Protein AF-A0A967RES1-F1 (afdb_monomer)

Solvent-accessible surface area (backbone at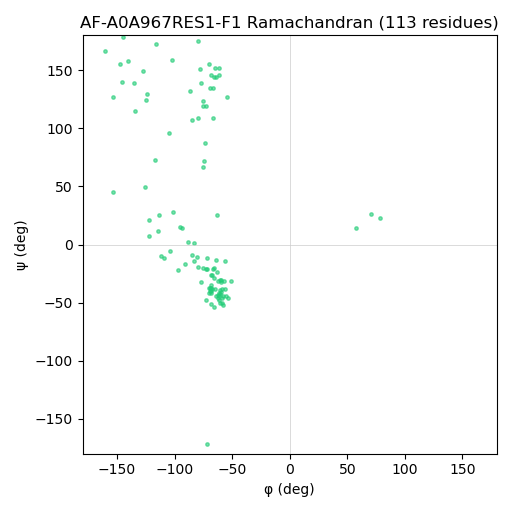oms only — not comparable to full-atom values): 7813 Å² total; per-residue (Å²): 135,87,80,80,83,78,48,75,67,55,54,54,61,62,55,66,78,74,52,84,85,80,69,87,85,74,76,56,89,84,67,71,75,63,87,77,70,84,40,55,45,93,77,75,26,73,59,94,69,78,92,58,82,79,80,74,78,84,81,82,54,70,68,58,52,50,5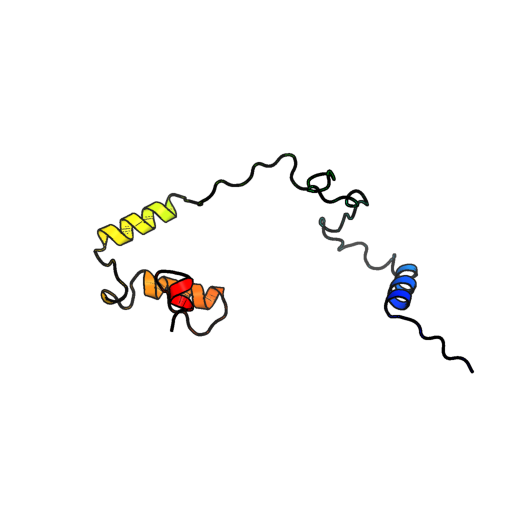3,51,52,51,39,61,75,66,73,55,86,51,63,89,74,32,92,78,34,71,56,52,50,46,24,57,53,50,12,59,75,72,73,43,96,67,54,83,86,64,96,41,73,65,59,67,70,52,129

Secondary structure (DSSP, 8-state):
-------HHHHHHHHTTT-TTT-SS---GGG---TT-SS-GGGT---S-SS-PPPPSS---HHHHHHHHHHHHHT--SGGG-TTSHHHHHHHHHHHHHT-S-----SSHHHHH--

pLDDT: mean 80.49, std 19.69, range [37.62, 98.38]

Structure (mmCIF, N/CA/C/O backbone):
data_AF-A0A967RES1-F1
#
_entry.id   AF-A0A967RES1-F1
#
loop_
_atom_site.group_PDB
_atom_site.id
_atom_site.type_symbol
_atom_site.label_atom_id
_atom_site.label_alt_id
_atom_site.label_comp_id
_atom_site.label_asym_id
_atom_site.label_entity_id
_atom_site.label_seq_id
_atom_site.pdbx_PDB_ins_code
_atom_site.Cartn_x
_atom_site.Cartn_y
_atom_site.Cartn_z
_atom_site.occupancy
_atom_site.B_iso_or_equiv
_atom_site.auth_seq_id
_atom_site.auth_comp_id
_atom_site.auth_asym_id
_atom_site.auth_atom_id
_atom_site.pdbx_PDB_model_num
ATOM 1 N N . MET A 1 1 ? -60.977 -26.351 9.903 1.00 37.62 1 MET A N 1
AT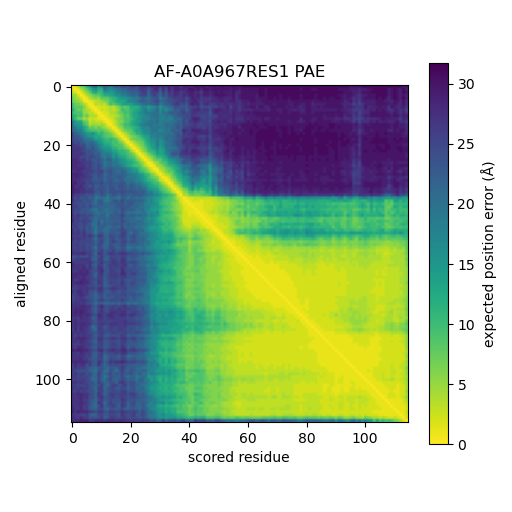OM 2 C CA . MET A 1 1 ? -59.645 -26.838 10.331 1.00 37.62 1 MET A CA 1
ATOM 3 C C . MET A 1 1 ? -58.665 -25.685 10.202 1.00 37.62 1 MET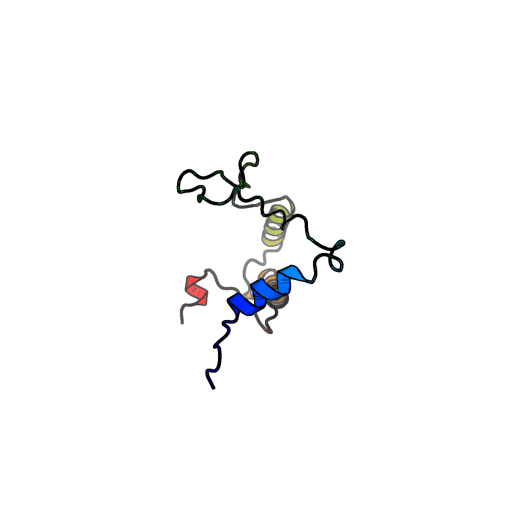 A C 1
ATOM 5 O O . MET A 1 1 ? -58.222 -25.397 9.096 1.00 37.62 1 MET A O 1
ATOM 9 N N . ASP A 1 2 ? -58.387 -24.991 11.304 1.00 38.00 2 ASP A N 1
ATOM 10 C CA . ASP A 1 2 ? -57.518 -23.811 11.298 1.00 38.00 2 ASP A CA 1
ATOM 11 C C . ASP A 1 2 ? -56.046 -24.203 11.168 1.00 38.00 2 ASP A C 1
ATOM 13 O O . ASP A 1 2 ? -55.482 -24.908 12.009 1.00 38.00 2 ASP A O 1
ATOM 17 N N . LYS A 1 3 ? -55.408 -23.735 10.094 1.00 48.09 3 LYS A N 1
ATOM 18 C CA . LYS A 1 3 ? -53.967 -23.886 9.879 1.00 48.09 3 LYS A CA 1
ATOM 19 C C . LYS A 1 3 ? -53.233 -22.829 10.703 1.00 48.09 3 LYS A C 1
ATOM 21 O O . LYS A 1 3 ? -53.268 -21.644 10.385 1.00 48.09 3 LYS A O 1
ATOM 26 N N . LYS A 1 4 ? -52.548 -23.261 11.766 1.00 53.88 4 LYS A N 1
ATOM 27 C CA . LYS A 1 4 ? -51.665 -22.398 12.563 1.00 53.88 4 LYS A CA 1
ATOM 28 C C . LYS A 1 4 ? -50.458 -21.978 11.714 1.00 53.88 4 LYS A C 1
ATOM 30 O O . LYS A 1 4 ? -49.581 -22.792 11.437 1.00 53.88 4 LYS A O 1
ATOM 35 N N . ASN A 1 5 ? -50.410 -20.707 11.315 1.00 50.72 5 ASN A N 1
ATOM 36 C CA . ASN A 1 5 ? -49.272 -20.104 10.618 1.00 50.72 5 ASN A CA 1
ATOM 37 C C . ASN A 1 5 ? -48.107 -19.891 11.596 1.00 50.72 5 ASN A C 1
ATOM 39 O O . ASN A 1 5 ? -47.974 -18.833 12.210 1.00 50.72 5 ASN A O 1
ATOM 43 N N . LEU A 1 6 ? -47.270 -20.915 11.758 1.00 61.69 6 LEU A N 1
ATOM 44 C CA . LEU A 1 6 ? -46.044 -20.821 12.544 1.00 61.69 6 LEU A CA 1
ATOM 45 C C . LEU A 1 6 ? -45.007 -19.999 11.776 1.00 61.69 6 LEU A C 1
ATOM 47 O O . LEU A 1 6 ? -44.591 -20.344 10.670 1.00 61.69 6 LEU A O 1
ATOM 51 N N . THR A 1 7 ? -44.583 -18.888 12.369 1.00 69.88 7 THR A N 1
ATOM 52 C CA . THR A 1 7 ? -43.564 -18.020 11.771 1.00 69.88 7 THR A CA 1
ATOM 53 C C . THR A 1 7 ? -42.167 -18.608 11.974 1.00 69.88 7 THR A C 1
ATOM 55 O O . THR A 1 7 ? -41.889 -19.267 12.975 1.00 69.88 7 THR A O 1
ATOM 58 N N . ARG A 1 8 ? -41.234 -18.327 11.051 1.00 66.50 8 ARG A N 1
ATOM 59 C CA . ARG A 1 8 ? -39.836 -18.814 11.114 1.00 66.50 8 ARG A CA 1
ATOM 60 C C . ARG A 1 8 ? -39.150 -18.538 12.462 1.00 66.50 8 ARG A C 1
ATOM 62 O O . ARG A 1 8 ? -38.323 -19.325 12.904 1.00 66.50 8 ARG A O 1
ATOM 69 N N . ARG A 1 9 ? -39.521 -17.441 13.133 1.00 63.62 9 ARG A N 1
ATOM 70 C CA . ARG A 1 9 ? -39.019 -17.076 14.469 1.00 63.62 9 ARG A CA 1
ATOM 71 C C . ARG A 1 9 ? -39.523 -18.010 15.569 1.00 63.62 9 ARG A C 1
ATOM 73 O O . ARG A 1 9 ? -38.756 -18.333 16.466 1.00 63.62 9 ARG A O 1
ATOM 80 N N . GLN A 1 10 ? -40.773 -18.463 15.485 1.00 60.22 10 GLN A N 1
ATOM 81 C CA . GLN A 1 10 ? -41.325 -19.442 16.423 1.00 60.22 10 GLN A CA 1
ATOM 82 C C . GLN A 1 10 ? -40.650 -20.801 16.235 1.00 60.22 10 GLN A C 1
ATOM 84 O O . GLN A 1 10 ? -40.263 -21.416 17.216 1.00 60.22 10 GLN A O 1
ATOM 89 N N . LEU A 1 11 ? -40.389 -21.208 14.990 1.00 60.50 11 LEU A N 1
ATOM 90 C CA . LEU A 1 11 ? -39.676 -22.452 14.681 1.00 60.50 11 LEU A CA 1
ATOM 91 C C . LEU A 1 11 ? -38.243 -22.473 15.253 1.00 60.50 11 LEU A C 1
ATOM 93 O O . LEU A 1 11 ? -37.831 -23.468 15.844 1.00 60.50 11 LEU A O 1
ATOM 97 N N . LEU A 1 12 ? -37.509 -21.358 15.151 1.00 64.31 12 LEU A N 1
ATOM 98 C CA . LEU A 1 12 ? -36.172 -21.217 15.746 1.00 64.31 12 LEU A CA 1
ATOM 99 C C . LEU A 1 12 ? -36.207 -21.194 17.282 1.00 64.31 12 LEU A C 1
ATOM 101 O O . LEU A 1 12 ? -35.339 -21.788 17.912 1.00 64.31 12 LEU A O 1
ATOM 105 N N . ALA A 1 13 ? -37.220 -20.561 17.879 1.00 57.41 13 ALA A N 1
ATOM 106 C CA . ALA A 1 13 ? -37.404 -20.540 19.331 1.00 57.41 13 ALA A CA 1
ATOM 107 C C . ALA A 1 13 ? -37.787 -21.920 19.900 1.00 57.41 13 ALA A C 1
ATOM 109 O O . ALA A 1 13 ? -37.365 -22.285 20.996 1.00 57.41 13 ALA A O 1
ATOM 110 N N . THR A 1 14 ? -38.560 -22.714 19.156 1.00 51.16 14 THR A N 1
ATOM 111 C CA . THR A 1 14 ? -38.939 -24.076 19.560 1.00 51.16 14 THR A CA 1
ATOM 112 C C . THR A 1 14 ? -37.792 -25.073 19.355 1.00 51.16 14 THR A C 1
ATOM 114 O O . THR A 1 14 ? -37.625 -25.977 20.169 1.00 51.16 14 THR A O 1
ATOM 117 N N . ALA A 1 15 ? -36.936 -24.882 18.343 1.00 55.38 15 ALA A N 1
ATOM 118 C CA . ALA A 1 15 ? -35.753 -25.721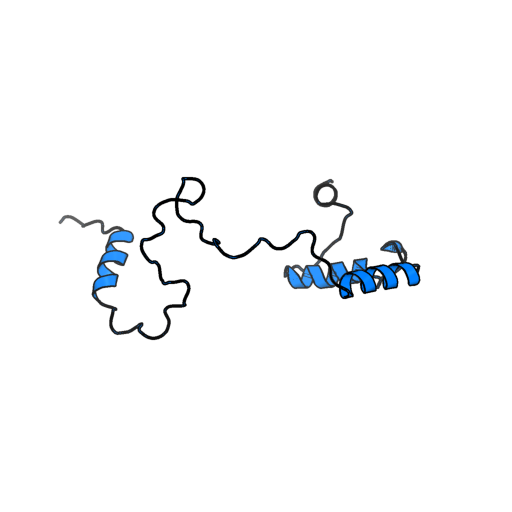 18.126 1.00 55.38 15 ALA A CA 1
ATOM 119 C C . ALA A 1 15 ? -34.676 -25.560 19.222 1.00 55.38 15 ALA A C 1
ATOM 121 O O . ALA A 1 15 ? -33.943 -26.505 19.507 1.00 55.38 15 ALA A O 1
ATOM 122 N N . SER A 1 16 ? -34.609 -24.406 19.897 1.00 51.59 16 SER A N 1
ATOM 123 C CA . SER A 1 16 ? -33.636 -24.154 20.972 1.00 51.59 16 SER A CA 1
ATOM 124 C C . SER A 1 16 ? -33.888 -24.910 22.284 1.00 51.59 16 SER A C 1
ATOM 126 O O . SER A 1 16 ? -32.994 -24.951 23.125 1.00 51.59 16 SER A O 1
ATOM 128 N N . ALA A 1 17 ? -35.056 -25.536 22.473 1.00 51.28 17 ALA A N 1
ATOM 129 C CA . ALA A 1 17 ? -35.342 -26.309 23.686 1.00 51.28 17 ALA A CA 1
ATOM 130 C C . ALA A 1 17 ? -34.794 -27.753 23.646 1.00 51.28 17 ALA A C 1
ATOM 132 O O . ALA A 1 17 ? -34.731 -28.403 24.685 1.00 51.28 17 ALA A O 1
ATOM 133 N N . GLY A 1 18 ? -34.389 -28.262 22.472 1.00 52.62 18 GLY A N 1
ATOM 134 C CA . GLY A 1 18 ? -34.064 -29.684 22.279 1.00 52.62 18 GLY A CA 1
ATOM 135 C C . GLY A 1 18 ? -32.596 -30.034 22.007 1.00 52.62 18 GLY A C 1
ATOM 136 O O . GLY A 1 18 ? -32.254 -31.211 22.026 1.00 52.62 18 GLY A O 1
ATOM 137 N N . THR A 1 19 ? -31.706 -29.069 21.749 1.00 48.97 19 THR A N 1
ATOM 138 C CA . THR A 1 19 ? -30.351 -29.362 21.219 1.00 48.97 19 THR A CA 1
ATOM 139 C C . THR A 1 19 ? -29.192 -29.025 22.159 1.00 48.97 19 THR A C 1
ATOM 141 O O . THR A 1 19 ? -28.034 -29.067 21.742 1.00 48.97 19 THR A O 1
ATOM 144 N N . LEU A 1 20 ? -29.460 -28.728 23.434 1.00 47.62 20 LEU A N 1
ATOM 145 C CA . LEU A 1 20 ? -28.423 -28.309 24.390 1.00 47.62 20 LEU A CA 1
ATOM 146 C C . LEU A 1 20 ? -27.349 -29.379 24.681 1.00 47.62 20 LEU A C 1
ATOM 148 O O . LEU A 1 20 ? -26.295 -29.036 25.205 1.00 47.62 20 LEU A O 1
ATOM 152 N N . ALA A 1 21 ? -27.556 -30.645 24.303 1.00 48.31 21 ALA A N 1
ATOM 153 C CA . ALA A 1 21 ? -26.588 -31.715 24.561 1.00 48.31 21 ALA A CA 1
ATOM 154 C C . ALA A 1 21 ? -25.551 -31.955 23.437 1.00 48.31 21 ALA A C 1
ATOM 156 O O . ALA A 1 21 ? -24.529 -32.581 23.699 1.00 48.31 21 ALA A O 1
ATOM 157 N N . ALA A 1 22 ? -25.760 -31.470 22.202 1.00 49.84 22 ALA A N 1
ATOM 158 C CA . ALA A 1 22 ? -24.934 -31.878 21.049 1.00 49.84 22 ALA A CA 1
ATOM 159 C C . ALA A 1 22 ? -23.887 -30.847 20.572 1.00 49.84 22 ALA A C 1
ATOM 161 O O . ALA A 1 22 ? -23.077 -31.161 19.703 1.00 49.84 22 ALA A O 1
ATOM 162 N N . VAL A 1 23 ? -23.857 -29.626 21.123 1.00 50.78 23 VAL A N 1
ATOM 163 C CA . VAL A 1 23 ? -22.977 -28.536 20.640 1.00 50.78 23 VAL A CA 1
ATOM 164 C C . VAL A 1 23 ? -22.121 -27.962 21.776 1.00 50.78 23 VAL A C 1
ATOM 166 O O . VAL A 1 23 ? -22.062 -26.758 21.993 1.00 50.78 23 VAL A O 1
ATOM 169 N N . SER A 1 24 ? -21.457 -28.820 22.552 1.00 49.00 24 SER A N 1
ATOM 170 C CA . SER A 1 24 ? -20.616 -28.383 23.681 1.00 49.00 24 SER A CA 1
ATOM 171 C C . SER A 1 24 ? -19.156 -28.072 23.315 1.00 49.00 24 SER A C 1
ATOM 173 O O . SER A 1 24 ? -18.374 -27.738 24.201 1.00 49.00 24 SER A O 1
ATOM 175 N N . ARG A 1 25 ? -18.746 -28.156 22.036 1.00 50.59 25 ARG A N 1
ATOM 176 C CA . ARG A 1 25 ? -17.317 -28.037 21.653 1.00 50.59 25 ARG A CA 1
ATOM 177 C C . ARG A 1 25 ? -16.952 -26.936 20.655 1.00 50.59 25 ARG A C 1
ATOM 1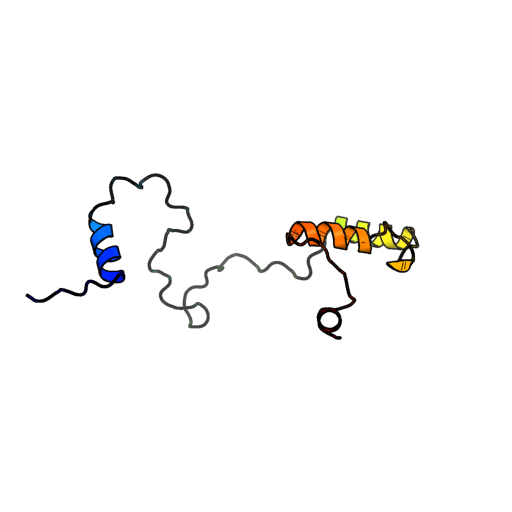79 O O . ARG A 1 25 ? -15.800 -26.876 20.239 1.00 50.59 25 ARG A O 1
ATOM 186 N N . SER A 1 26 ? -17.866 -26.041 20.287 1.00 54.69 26 SER A N 1
ATOM 187 C CA . SER A 1 26 ? -17.557 -25.029 19.262 1.00 54.69 26 SER A CA 1
ATOM 188 C C . SER A 1 26 ? -18.371 -23.739 19.385 1.00 54.69 26 SER A C 1
ATOM 190 O O . SER A 1 26 ? -18.831 -23.186 18.390 1.00 54.69 26 SER A O 1
ATOM 192 N N . ILE A 1 27 ? -18.504 -23.208 20.603 1.00 50.91 27 ILE A N 1
ATOM 193 C CA . ILE A 1 27 ? -18.877 -21.799 20.778 1.00 50.91 27 ILE A CA 1
ATOM 194 C C . ILE A 1 27 ? -17.584 -20.973 20.696 1.00 50.91 27 ILE A C 1
ATOM 196 O O . ILE A 1 27 ? -16.761 -21.048 21.610 1.00 50.91 27 ILE A O 1
ATOM 200 N N . PRO A 1 28 ? -17.344 -20.218 19.609 1.00 55.41 28 PRO A N 1
ATOM 201 C CA . PRO A 1 28 ? -16.149 -19.398 19.516 1.00 55.41 28 PRO A CA 1
ATOM 202 C C . PRO A 1 28 ? -16.170 -18.291 20.580 1.00 55.41 28 PRO A C 1
ATOM 204 O O . PRO A 1 28 ? -17.233 -17.811 20.962 1.00 55.41 28 PRO A O 1
ATOM 207 N N . ALA A 1 29 ? -14.999 -17.835 21.031 1.00 55.03 29 ALA A N 1
ATOM 208 C CA . ALA A 1 29 ? -14.858 -16.846 22.111 1.00 55.03 29 ALA A CA 1
ATOM 209 C C . ALA A 1 29 ? -15.597 -15.504 21.873 1.00 55.03 29 ALA A C 1
ATOM 211 O O . ALA A 1 29 ? -15.806 -14.739 22.811 1.00 55.03 29 ALA A O 1
ATOM 212 N N . TYR A 1 30 ? -16.036 -15.225 20.641 1.00 55.94 30 TYR A N 1
ATOM 213 C CA . TYR A 1 30 ? -16.879 -14.076 20.281 1.00 55.94 30 TYR A CA 1
ATOM 214 C C . TYR A 1 30 ? -18.377 -14.270 20.586 1.00 55.94 30 TYR A C 1
ATOM 216 O O . TYR A 1 30 ? -19.138 -13.310 20.525 1.00 55.94 30 TYR A O 1
ATOM 224 N N . ALA A 1 31 ? -18.815 -15.480 20.934 1.00 49.56 31 ALA A N 1
ATOM 225 C CA . ALA A 1 31 ? -20.202 -15.799 21.270 1.00 49.56 31 ALA A CA 1
ATOM 226 C C . ALA A 1 31 ? -20.497 -15.731 22.780 1.00 49.56 31 ALA A C 1
ATOM 228 O O . ALA A 1 31 ? -21.568 -16.143 23.223 1.00 49.56 31 ALA A O 1
ATOM 229 N N . ASN A 1 32 ? -19.601 -15.136 23.575 1.00 53.38 32 ASN A N 1
ATOM 230 C CA . ASN A 1 32 ? -19.954 -14.683 24.916 1.00 53.38 32 ASN A CA 1
ATOM 231 C C . ASN A 1 32 ? -20.813 -13.409 24.803 1.00 53.38 32 ASN A C 1
ATOM 233 O O . ASN A 1 32 ? -20.361 -12.293 25.060 1.00 53.38 32 ASN A O 1
ATOM 237 N N . ILE A 1 33 ? -22.064 -13.580 24.360 1.00 54.31 33 ILE A N 1
ATOM 238 C CA . ILE A 1 33 ? -23.100 -12.543 24.344 1.00 54.31 33 ILE A CA 1
ATOM 239 C C . ILE A 1 33 ? -23.581 -12.381 25.788 1.00 54.31 33 ILE A C 1
ATOM 241 O O . ILE A 1 33 ? -24.705 -12.708 26.163 1.00 54.31 33 ILE A O 1
ATOM 245 N N . SER A 1 34 ? -22.688 -11.886 26.642 1.00 53.56 34 SER A N 1
ATOM 246 C CA . SER A 1 34 ? -23.101 -11.238 27.871 1.00 53.56 34 SER A CA 1
ATOM 247 C C . SER A 1 34 ? -24.081 -10.135 27.474 1.00 53.56 34 SER A C 1
ATOM 249 O O . SER A 1 34 ? -23.774 -9.288 26.634 1.00 53.56 34 SER A O 1
ATOM 251 N N . ASN A 1 35 ? -25.260 -10.127 28.089 1.00 54.12 35 ASN A N 1
ATOM 252 C CA . ASN A 1 35 ? -26.339 -9.144 27.929 1.00 54.12 35 ASN A CA 1
ATOM 253 C C . ASN A 1 35 ? -25.933 -7.709 28.382 1.00 54.12 35 ASN A C 1
ATOM 255 O O . ASN A 1 35 ? -26.769 -6.902 28.772 1.00 54.12 35 ASN A O 1
ATOM 259 N N . LYS A 1 36 ? -24.633 -7.377 28.357 1.00 54.53 36 LYS A N 1
ATOM 260 C CA . LYS A 1 36 ? -24.031 -6.070 28.663 1.00 54.53 36 LYS A CA 1
ATOM 261 C C . LYS A 1 36 ? -24.042 -5.094 27.476 1.00 54.53 36 LYS A C 1
ATOM 263 O O . LYS A 1 36 ? -23.558 -3.977 27.607 1.00 54.53 36 LYS A O 1
ATOM 268 N N . GLY A 1 37 ? -24.605 -5.485 26.330 1.00 57.03 37 GLY A N 1
ATOM 269 C CA . GLY A 1 37 ? -24.640 -4.695 25.092 1.00 57.03 37 GLY A CA 1
ATOM 270 C C . GLY A 1 37 ? -25.962 -3.981 24.788 1.00 57.03 37 GLY A C 1
ATOM 271 O O . GLY A 1 37 ? -26.276 -3.801 23.618 1.00 57.03 37 GLY A O 1
ATOM 272 N N . ARG A 1 38 ? -26.788 -3.609 25.778 1.00 65.38 38 ARG A N 1
ATOM 273 C CA . ARG A 1 38 ? -28.105 -2.994 25.479 1.00 65.38 38 ARG A CA 1
ATOM 274 C C . ARG A 1 38 ? -28.035 -1.535 25.011 1.00 65.38 38 ARG A C 1
ATOM 276 O O . ARG A 1 38 ? -28.991 -1.067 24.402 1.00 65.38 38 ARG A O 1
ATOM 283 N N . LYS A 1 39 ? -26.943 -0.811 25.278 1.00 81.06 39 LYS A N 1
ATOM 284 C CA . LYS A 1 39 ? -26.796 0.612 24.933 1.00 81.06 39 LYS A CA 1
ATOM 285 C C . LYS A 1 39 ? -25.544 0.809 24.083 1.00 81.06 39 LYS A C 1
ATOM 287 O O . LYS A 1 39 ? -24.475 0.325 24.445 1.00 81.06 39 LYS A O 1
ATOM 292 N N . LEU A 1 40 ? -25.676 1.494 22.948 1.00 85.81 40 LEU A N 1
ATOM 293 C CA . LEU A 1 40 ? -24.535 1.832 22.094 1.00 85.81 40 LEU A CA 1
ATOM 294 C C . LEU A 1 40 ? -23.588 2.772 22.846 1.00 85.81 40 LEU A C 1
ATOM 296 O O . LEU A 1 40 ? -24.051 3.654 23.565 1.00 85.81 40 LEU A O 1
ATOM 300 N N . ALA A 1 41 ? -22.278 2.638 22.632 1.00 88.81 41 ALA A N 1
ATOM 301 C CA . ALA A 1 41 ? -21.280 3.508 23.260 1.00 88.81 41 ALA A CA 1
ATOM 302 C C . ALA A 1 41 ? -21.529 5.001 22.976 1.00 88.81 41 ALA A C 1
ATOM 304 O O . ALA A 1 41 ? -21.445 5.826 23.878 1.00 88.81 41 ALA A O 1
ATOM 305 N N . ILE A 1 42 ? -21.954 5.330 21.74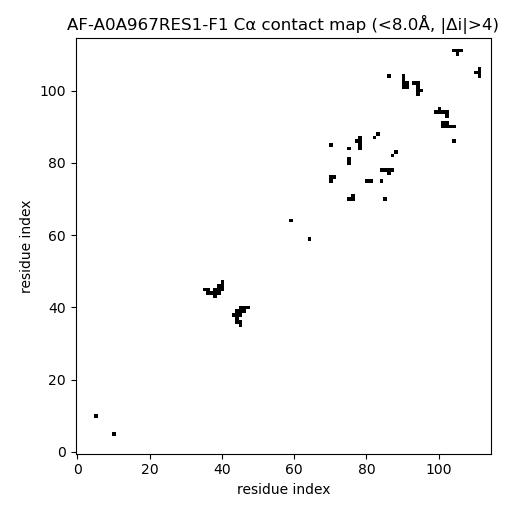9 1.00 88.44 42 ILE A N 1
ATOM 306 C CA . ILE A 1 42 ? -22.340 6.696 21.358 1.00 88.44 42 ILE A CA 1
ATOM 307 C C . ILE A 1 42 ? -23.559 7.225 22.133 1.00 88.44 42 ILE A C 1
ATOM 309 O O . ILE A 1 42 ? -23.720 8.426 22.291 1.00 88.44 42 ILE A O 1
ATOM 313 N N . LEU A 1 43 ? -24.398 6.328 22.658 1.00 91.62 43 LEU A N 1
ATOM 314 C CA . LEU A 1 43 ? -25.560 6.648 23.488 1.00 91.62 43 LEU A CA 1
ATOM 315 C C . LEU A 1 43 ? -25.232 6.568 24.990 1.00 91.62 43 LEU A C 1
ATOM 317 O O . LEU A 1 43 ? -26.140 6.504 25.816 1.00 91.62 43 LEU A O 1
ATOM 321 N N . GLY A 1 44 ? -23.954 6.531 25.376 1.00 86.38 44 GLY A N 1
ATOM 322 C CA . GLY A 1 44 ? -23.521 6.378 26.769 1.00 86.38 44 GLY A CA 1
ATOM 323 C C . GLY A 1 44 ? -23.607 4.941 27.287 1.00 86.38 44 GLY A C 1
ATOM 324 O O . GLY A 1 44 ? -23.779 4.722 28.483 1.00 86.38 44 GLY A O 1
ATOM 325 N N . GLY A 1 45 ? -23.587 3.957 26.388 1.00 88.44 45 GLY A N 1
ATOM 326 C CA . GLY A 1 45 ? -23.308 2.568 26.734 1.00 88.44 45 GLY A CA 1
ATOM 327 C C . GLY A 1 45 ? -21.813 2.305 26.902 1.00 88.44 45 GLY A C 1
ATOM 328 O O . GLY A 1 45 ? -20.979 3.170 26.648 1.00 88.44 45 GLY A O 1
ATOM 329 N N . GLU A 1 46 ? -21.465 1.091 27.308 1.00 86.25 46 GLU A N 1
ATOM 330 C CA . GLU A 1 46 ? -20.075 0.727 27.558 1.00 86.25 46 GLU A CA 1
ATOM 331 C C . GLU A 1 46 ? -19.289 0.521 26.244 1.00 86.25 46 GLU A C 1
ATOM 333 O O . GLU A 1 46 ? -19.679 -0.327 25.433 1.00 86.25 46 GLU A O 1
ATOM 338 N N . PRO A 1 47 ? -18.173 1.236 26.003 1.00 85.19 47 PRO A N 1
ATOM 339 C CA . PRO A 1 47 ? -17.364 1.035 24.808 1.00 85.19 47 PRO A CA 1
ATOM 340 C C . PRO A 1 47 ? -16.686 -0.337 24.787 1.00 85.19 47 PRO A C 1
ATOM 342 O O . PRO A 1 47 ? -16.035 -0.753 25.744 1.00 85.19 47 PRO A O 1
ATOM 345 N N . VAL A 1 48 ? -16.748 -1.009 23.634 1.00 84.25 48 VAL A N 1
ATOM 346 C CA . VAL A 1 48 ? -16.087 -2.309 23.405 1.00 84.25 48 VAL A CA 1
ATOM 347 C C . VAL A 1 48 ? -14.563 -2.214 23.580 1.00 84.25 48 VAL A C 1
ATOM 349 O O . VAL A 1 48 ? -13.915 -3.170 23.999 1.00 84.25 48 VAL A O 1
ATOM 352 N N . ARG A 1 49 ? -13.970 -1.052 23.283 1.00 85.69 49 ARG A N 1
ATOM 353 C CA . ARG A 1 49 ? -12.519 -0.829 23.280 1.00 85.69 49 ARG A CA 1
ATOM 354 C C . ARG A 1 49 ? -12.121 0.213 24.333 1.00 85.69 49 ARG A C 1
ATOM 356 O O . ARG A 1 49 ? -11.774 1.331 23.980 1.00 85.69 49 ARG A O 1
ATOM 363 N N . LYS A 1 50 ? -12.173 -0.155 25.620 1.00 84.00 50 LYS A N 1
ATOM 364 C CA . LYS A 1 50 ? -11.806 0.751 26.732 1.00 84.00 50 LYS A CA 1
ATOM 365 C C . LYS A 1 50 ? -10.299 0.997 26.860 1.00 84.00 50 LYS A C 1
ATOM 367 O O . LYS A 1 50 ? -9.857 2.130 26.964 1.00 84.00 50 LYS A O 1
ATOM 372 N N . ASN A 1 51 ? -9.510 -0.080 26.824 1.00 87.81 51 ASN A N 1
ATOM 373 C CA . ASN A 1 51 ? -8.111 -0.070 27.277 1.00 87.81 51 ASN A CA 1
ATOM 374 C C . ASN A 1 51 ? -7.109 -0.283 26.132 1.00 87.81 51 ASN A C 1
ATOM 376 O O . ASN A 1 51 ? -6.027 -0.823 26.346 1.00 87.81 51 ASN A O 1
ATOM 380 N N . LYS A 1 52 ? -7.477 0.060 24.891 1.00 88.00 52 LYS A N 1
ATOM 381 C CA . LYS A 1 52 ? -6.596 -0.136 23.733 1.00 88.00 52 LYS A CA 1
ATOM 382 C C . LYS A 1 52 ? -6.577 1.107 22.849 1.00 88.00 52 LYS A C 1
ATOM 384 O O . LYS A 1 52 ? -7.603 1.371 22.214 1.00 88.00 52 LYS A O 1
ATOM 389 N N . PRO A 1 53 ? -5.434 1.808 22.721 1.00 87.88 53 PRO A N 1
ATOM 390 C CA . PRO A 1 53 ? -5.340 2.980 21.862 1.00 87.88 53 PRO A CA 1
ATOM 391 C C . PRO A 1 53 ? -5.627 2.604 20.408 1.00 87.88 53 PRO A C 1
ATOM 393 O O . PRO A 1 53 ? -5.421 1.456 19.985 1.00 87.88 53 PRO A O 1
ATOM 396 N N . TRP A 1 54 ? -6.135 3.563 19.641 1.00 88.75 54 TRP A N 1
ATOM 397 C CA . TRP A 1 54 ? -6.282 3.410 18.199 1.00 88.75 54 TRP A CA 1
ATOM 398 C C . TRP A 1 54 ? -4.900 3.313 17.544 1.00 88.75 54 TRP A C 1
ATOM 400 O O . TRP A 1 54 ? -3.955 3.948 18.017 1.00 88.75 54 TRP A O 1
ATOM 410 N N . PRO A 1 55 ? -4.744 2.495 16.488 1.00 90.19 55 PRO A N 1
ATOM 411 C CA . PRO A 1 55 ? -3.503 2.498 15.733 1.00 90.19 55 PRO A CA 1
ATOM 412 C C . PRO A 1 55 ? -3.286 3.885 15.122 1.00 90.19 55 PRO A C 1
ATOM 414 O O . PRO A 1 55 ? -4.243 4.562 14.740 1.00 90.19 55 PRO A O 1
ATOM 417 N N . ARG A 1 56 ? -2.024 4.301 15.021 1.00 93.06 56 ARG A N 1
ATOM 418 C CA . ARG A 1 56 ? -1.676 5.526 14.299 1.00 93.06 56 ARG A CA 1
ATOM 419 C C . ARG A 1 56 ? -1.927 5.321 12.806 1.00 93.06 56 ARG A C 1
ATOM 421 O O . ARG A 1 56 ? -1.741 4.219 12.289 1.00 93.06 56 ARG A O 1
ATOM 428 N N . TRP A 1 57 ? -2.343 6.388 12.137 1.00 94.38 57 TRP A N 1
ATOM 429 C CA . TRP A 1 57 ? -2.624 6.389 10.708 1.00 94.38 57 TRP A CA 1
ATOM 430 C C . TRP A 1 57 ? -2.009 7.633 10.051 1.00 94.38 57 TRP A C 1
ATOM 432 O O . TRP A 1 57 ? -2.111 8.709 10.646 1.00 94.38 57 TRP A O 1
ATOM 442 N N . PRO A 1 58 ? -1.399 7.524 8.854 1.00 94.38 58 PRO A N 1
ATOM 443 C CA . PRO A 1 58 ? -1.184 6.306 8.063 1.00 94.38 58 PRO A CA 1
ATOM 444 C C . PRO A 1 58 ? -0.150 5.351 8.681 1.00 94.38 58 PRO A C 1
ATOM 446 O O . PRO A 1 58 ? 0.718 5.762 9.450 1.00 94.38 58 PRO A O 1
ATOM 449 N N . TYR A 1 59 ? -0.263 4.064 8.349 1.00 94.69 59 TYR A N 1
ATOM 450 C CA . TYR A 1 59 ? 0.724 3.053 8.732 1.00 94.69 59 TYR A CA 1
ATOM 451 C C . TYR A 1 59 ? 1.969 3.137 7.840 1.00 94.69 59 TYR A C 1
ATOM 453 O O . TYR A 1 59 ? 1.847 3.283 6.624 1.00 94.69 59 TYR A O 1
ATOM 461 N N . TRP A 1 60 ? 3.150 2.992 8.437 1.00 96.25 60 TRP A N 1
ATOM 462 C CA . TRP A 1 60 ? 4.417 2.824 7.731 1.00 96.25 60 TRP A CA 1
ATOM 463 C C . TRP A 1 60 ? 5.360 1.926 8.541 1.00 96.25 60 TRP A C 1
ATOM 465 O O . TRP A 1 60 ? 5.227 1.822 9.761 1.00 96.25 60 TRP A O 1
ATOM 475 N N . ASP A 1 61 ? 6.288 1.282 7.841 1.00 96.94 61 ASP A N 1
ATOM 476 C CA . ASP A 1 61 ? 7.389 0.486 8.384 1.00 96.94 61 ASP A CA 1
ATOM 477 C C . ASP A 1 61 ? 8.636 0.656 7.490 1.00 96.94 61 ASP A C 1
ATOM 479 O O . ASP A 1 61 ? 8.601 1.345 6.462 1.00 96.94 61 ASP A O 1
ATOM 483 N N . GLU A 1 62 ? 9.745 0.016 7.854 1.00 98.31 62 GLU A N 1
ATOM 484 C CA . GLU A 1 62 ? 10.989 0.050 7.078 1.00 98.31 62 GLU A CA 1
ATOM 485 C C . GLU A 1 62 ? 10.800 -0.508 5.659 1.00 98.31 62 GLU A C 1
ATOM 487 O O . GLU A 1 62 ? 11.419 -0.023 4.714 1.00 98.31 62 GLU A O 1
ATOM 492 N N . LYS A 1 63 ? 9.882 -1.464 5.459 1.00 97.69 63 LYS A N 1
ATOM 493 C CA . LYS A 1 63 ? 9.612 -2.042 4.132 1.00 97.69 63 LYS A CA 1
ATOM 494 C C . LYS A 1 63 ? 8.981 -1.021 3.191 1.00 97.69 63 LYS A C 1
ATOM 496 O O . LYS A 1 63 ? 9.301 -1.010 1.999 1.00 97.69 63 LYS A O 1
ATOM 501 N N . VAL A 1 64 ? 8.088 -0.168 3.700 1.00 97.00 64 VAL A N 1
ATOM 502 C CA . VAL A 1 64 ? 7.527 0.949 2.927 1.00 97.00 64 VAL A CA 1
ATOM 503 C C . VAL A 1 64 ? 8.648 1.901 2.512 1.00 97.00 64 VAL A C 1
ATOM 505 O O . VAL A 1 64 ? 8.746 2.222 1.325 1.00 97.00 64 VAL A O 1
ATOM 508 N N . ILE A 1 65 ? 9.531 2.281 3.440 1.00 98.25 65 ILE A N 1
ATOM 509 C CA . ILE A 1 65 ? 10.675 3.166 3.161 1.00 98.25 65 ILE A CA 1
ATOM 510 C C . ILE A 1 65 ? 11.582 2.557 2.084 1.00 98.25 65 ILE A C 1
ATOM 512 O O . ILE A 1 65 ? 11.856 3.202 1.068 1.00 98.25 65 ILE A O 1
ATOM 516 N N . ASP A 1 66 ? 11.972 1.294 2.243 1.00 98.25 66 ASP A N 1
ATOM 517 C CA . ASP A 1 66 ? 12.818 0.578 1.287 1.00 98.25 66 ASP A CA 1
ATOM 518 C C . ASP A 1 66 ? 12.187 0.516 -0.107 1.00 98.25 66 ASP A C 1
ATOM 520 O O . ASP A 1 66 ? 12.876 0.667 -1.120 1.00 98.25 66 ASP A O 1
ATOM 524 N N . SER A 1 67 ? 10.865 0.333 -0.190 1.00 96.88 67 SER A N 1
ATOM 525 C CA . SER A 1 67 ? 10.151 0.293 -1.469 1.00 96.88 67 SER A CA 1
ATOM 526 C C . SER A 1 67 ? 10.190 1.633 -2.214 1.00 96.88 67 SER A C 1
ATOM 528 O O . SER A 1 67 ? 10.365 1.658 -3.440 1.00 96.88 67 SER A O 1
ATOM 530 N N . VAL A 1 68 ? 10.097 2.745 -1.476 1.00 97.00 68 VAL A N 1
ATOM 531 C CA . VAL A 1 68 ? 10.205 4.100 -2.025 1.00 97.00 68 VAL A CA 1
ATOM 532 C C . VAL A 1 68 ? 11.635 4.346 -2.490 1.00 97.00 68 VAL A C 1
ATOM 534 O O . VAL A 1 68 ? 11.842 4.683 -3.653 1.00 97.00 68 VAL A O 1
ATOM 537 N N . VAL A 1 69 ? 12.632 4.081 -1.639 1.00 98.19 69 VAL A N 1
ATOM 538 C CA . VAL A 1 69 ? 14.056 4.258 -1.975 1.00 98.19 69 VAL A CA 1
ATOM 539 C C . VAL A 1 69 ? 14.447 3.424 -3.196 1.00 98.19 69 VAL A C 1
ATOM 541 O O . VAL A 1 69 ? 15.116 3.929 -4.101 1.00 98.19 69 VAL A O 1
ATOM 544 N N . LYS A 1 70 ? 14.004 2.163 -3.266 1.00 97.38 70 LYS A N 1
ATOM 545 C CA . LYS A 1 70 ? 14.224 1.284 -4.422 1.00 97.38 70 LYS A CA 1
ATOM 546 C C . LYS A 1 70 ? 13.628 1.873 -5.698 1.00 97.38 70 LYS A C 1
ATOM 548 O O . LYS A 1 70 ? 14.301 1.890 -6.728 1.00 97.38 70 LYS A O 1
ATOM 553 N N . THR A 1 71 ? 12.390 2.364 -5.636 1.00 96.69 71 THR A N 1
ATOM 554 C CA . THR A 1 71 ? 11.720 2.985 -6.788 1.00 96.69 71 THR A CA 1
ATOM 555 C C . THR A 1 71 ? 12.477 4.232 -7.241 1.00 96.69 71 THR A C 1
ATOM 557 O O . THR A 1 71 ? 12.806 4.350 -8.422 1.00 96.69 71 THR A O 1
ATOM 560 N N . THR A 1 72 ? 12.871 5.102 -6.310 1.00 97.31 72 THR A N 1
ATOM 561 C CA . THR A 1 72 ? 13.657 6.306 -6.606 1.00 97.31 72 THR A CA 1
ATOM 562 C C . THR A 1 72 ? 14.980 5.959 -7.287 1.00 97.31 72 THR A C 1
ATOM 564 O O . THR A 1 72 ? 15.243 6.447 -8.387 1.00 97.31 72 THR A O 1
ATOM 567 N N . LYS A 1 73 ? 15.774 5.050 -6.700 1.00 97.94 73 LYS A N 1
ATOM 568 C CA . LYS A 1 73 ? 17.072 4.615 -7.247 1.00 97.94 73 LYS A CA 1
ATOM 569 C C . LYS A 1 73 ? 16.949 3.939 -8.615 1.00 97.94 73 LYS A C 1
ATOM 571 O O . LYS A 1 73 ? 17.860 4.062 -9.429 1.00 97.94 73 LYS A O 1
ATOM 576 N N . SER A 1 74 ? 15.833 3.257 -8.885 1.00 96.25 74 SER A N 1
ATOM 577 C CA . SER A 1 74 ? 15.605 2.582 -10.170 1.00 96.25 74 SER A CA 1
ATOM 578 C C . SER A 1 74 ? 15.458 3.537 -11.357 1.00 96.25 74 SER A C 1
ATOM 580 O O . SER A 1 74 ? 15.629 3.105 -12.492 1.00 96.25 74 SER A O 1
ATOM 582 N N . ARG A 1 75 ? 15.123 4.816 -11.112 1.00 95.62 75 ARG A N 1
ATOM 583 C CA . ARG A 1 75 ? 14.770 5.814 -12.143 1.00 95.62 75 ARG A CA 1
ATOM 584 C C . ARG A 1 75 ? 13.578 5.420 -13.038 1.00 95.62 75 ARG A C 1
ATOM 586 O O . ARG A 1 75 ? 13.332 6.055 -14.059 1.00 95.62 75 ARG A O 1
ATOM 593 N N . ILE A 1 76 ? 12.811 4.405 -12.633 1.00 95.69 76 ILE A N 1
ATOM 594 C CA . ILE A 1 76 ? 11.551 3.979 -13.251 1.00 95.69 76 ILE A CA 1
ATOM 595 C C . ILE A 1 76 ? 10.424 4.447 -12.329 1.00 95.69 76 ILE A C 1
ATOM 597 O O . ILE A 1 76 ? 10.098 3.799 -11.336 1.00 95.69 76 ILE A O 1
ATOM 601 N N . TRP A 1 77 ? 9.848 5.601 -12.638 1.00 94.31 77 TRP A N 1
ATOM 602 C CA . TRP A 1 77 ? 8.869 6.293 -11.794 1.00 94.31 77 TRP A CA 1
ATOM 603 C C . TRP A 1 77 ? 7.452 6.261 -12.365 1.00 94.31 77 TRP A C 1
ATOM 605 O O . TRP A 1 77 ? 6.493 6.584 -11.673 1.00 94.31 77 TRP A O 1
ATOM 615 N N . CYS A 1 78 ? 7.304 5.851 -13.622 1.00 91.81 78 CYS A N 1
ATOM 616 C CA . CYS A 1 78 ? 6.029 5.803 -14.317 1.00 91.81 78 CYS A CA 1
ATOM 617 C C . CYS A 1 78 ? 5.766 4.436 -14.941 1.00 91.81 78 CYS A C 1
ATOM 619 O O . CYS A 1 78 ? 6.673 3.745 -15.407 1.00 91.81 78 CYS A O 1
ATOM 621 N N . ARG A 1 79 ? 4.479 4.077 -15.027 1.00 93.12 79 ARG A N 1
ATOM 622 C CA . ARG A 1 79 ? 4.032 2.800 -15.609 1.00 93.12 79 ARG A CA 1
ATOM 623 C C . ARG A 1 79 ? 4.497 2.598 -17.054 1.00 93.12 79 ARG A C 1
ATOM 625 O O . ARG A 1 79 ? 4.756 1.472 -17.458 1.00 93.12 79 ARG A O 1
ATOM 632 N N . ILE A 1 80 ? 4.628 3.685 -17.818 1.00 93.94 80 ILE A N 1
ATOM 633 C CA . ILE A 1 80 ? 5.035 3.643 -19.229 1.00 93.94 80 ILE A CA 1
ATOM 634 C C . ILE A 1 80 ? 6.518 3.302 -19.411 1.00 93.94 80 ILE A C 1
ATOM 636 O O . ILE A 1 80 ? 6.907 2.827 -20.470 1.00 93.94 80 ILE A O 1
ATOM 640 N N . GLN A 1 81 ? 7.341 3.511 -18.378 1.00 95.06 81 GLN A N 1
ATOM 641 C CA . GLN A 1 81 ? 8.786 3.297 -18.458 1.00 95.06 81 GLN A CA 1
ATOM 642 C C . GLN A 1 81 ? 9.168 1.817 -18.321 1.00 95.06 81 GLN A C 1
ATOM 644 O O . GLN A 1 81 ? 10.268 1.433 -18.703 1.00 95.06 81 GLN A O 1
ATOM 649 N N . SER A 1 82 ? 8.291 0.968 -17.770 1.00 94.00 82 SER A N 1
ATOM 650 C CA . SER A 1 82 ? 8.577 -0.460 -17.625 1.00 94.00 82 SER A CA 1
ATOM 651 C C . SER A 1 82 ? 7.317 -1.316 -17.590 1.00 94.00 82 SER A C 1
ATOM 653 O O . SER A 1 82 ? 6.449 -1.148 -16.734 1.00 94.00 82 SER A O 1
ATOM 655 N N . ARG A 1 83 ? 7.277 -2.334 -18.460 1.00 92.69 83 ARG A N 1
ATOM 656 C CA . ARG A 1 83 ? 6.205 -3.347 -18.507 1.00 92.69 83 ARG A CA 1
ATOM 657 C C . ARG A 1 83 ? 6.157 -4.230 -17.253 1.00 92.69 83 ARG A C 1
ATOM 659 O O . ARG A 1 83 ? 5.141 -4.863 -16.978 1.00 92.69 83 ARG A O 1
ATOM 666 N N . SER A 1 84 ? 7.256 -4.279 -16.505 1.00 93.06 84 SER A N 1
ATOM 667 C CA . SER A 1 84 ? 7.429 -5.077 -15.290 1.00 93.06 84 SER A CA 1
ATOM 668 C C . SER A 1 84 ? 7.792 -4.217 -14.074 1.00 93.06 84 SER A C 1
ATOM 670 O O . SER A 1 84 ? 8.358 -4.727 -13.110 1.00 93.06 84 SER A O 1
ATOM 672 N N . GLY A 1 85 ? 7.490 -2.915 -14.117 1.00 94.44 85 GLY A N 1
ATOM 673 C CA . GLY A 1 85 ? 7.767 -1.984 -13.024 1.00 94.44 85 GLY A CA 1
ATOM 674 C C . GLY A 1 85 ? 6.865 -2.179 -11.800 1.00 94.44 85 GLY A C 1
ATOM 675 O O . GLY A 1 85 ? 6.060 -3.115 -11.714 1.00 94.44 85 GLY A O 1
ATOM 676 N N . THR A 1 86 ? 6.970 -1.250 -10.849 1.00 96.06 86 THR A N 1
ATOM 677 C CA . THR A 1 86 ? 6.211 -1.288 -9.588 1.00 96.06 86 THR A CA 1
ATOM 678 C C . THR A 1 86 ? 4.697 -1.262 -9.822 1.00 96.06 86 THR A C 1
ATOM 680 O O . THR A 1 86 ? 3.984 -2.066 -9.224 1.00 96.06 86 THR A O 1
ATOM 683 N N . VAL A 1 87 ? 4.206 -0.420 -10.745 1.00 96.19 87 VAL A N 1
ATOM 684 C CA . VAL A 1 87 ? 2.763 -0.291 -11.034 1.00 96.19 87 VAL A CA 1
ATOM 685 C C . VAL A 1 87 ? 2.173 -1.575 -11.648 1.00 96.19 87 VAL A C 1
ATOM 687 O O . VAL A 1 87 ? 1.261 -2.128 -11.035 1.00 96.19 87 VAL A O 1
ATOM 690 N N . PRO A 1 88 ? 2.713 -2.152 -12.747 1.00 95.75 88 PRO A N 1
ATOM 691 C CA . PRO A 1 88 ? 2.211 -3.433 -13.266 1.00 95.75 88 PRO A CA 1
ATOM 692 C C . PRO A 1 88 ? 2.300 -4.592 -12.264 1.00 95.75 88 PRO A C 1
ATOM 694 O O . PRO A 1 88 ? 1.472 -5.504 -12.266 1.00 95.75 88 PRO A O 1
ATOM 697 N N . THR A 1 89 ? 3.315 -4.583 -11.394 1.00 96.12 89 THR A N 1
ATOM 698 C CA . THR A 1 89 ? 3.454 -5.595 -10.337 1.00 96.12 89 THR A CA 1
ATOM 699 C C . THR A 1 89 ? 2.358 -5.455 -9.282 1.00 96.12 89 THR A C 1
ATOM 701 O O . THR A 1 89 ? 1.798 -6.464 -8.846 1.00 96.12 89 THR A O 1
ATOM 704 N N . PHE A 1 90 ? 2.035 -4.223 -8.882 1.00 96.69 90 PHE A N 1
ATOM 705 C CA . PHE A 1 90 ? 0.915 -3.934 -7.991 1.00 96.69 90 PHE A CA 1
ATOM 706 C C . PHE A 1 90 ? -0.413 -4.379 -8.611 1.00 96.69 90 PHE A C 1
ATOM 708 O O . PHE A 1 90 ? -1.127 -5.145 -7.973 1.00 96.69 90 PHE A O 1
ATOM 715 N N . GLU A 1 91 ? -0.698 -4.003 -9.861 1.00 97.25 91 GLU A N 1
ATOM 716 C CA . GLU A 1 91 ? -1.936 -4.365 -10.572 1.00 97.25 91 GLU A CA 1
ATOM 717 C C . GLU A 1 91 ? -2.167 -5.889 -10.570 1.00 97.25 91 GLU A C 1
ATOM 719 O O . GLU A 1 91 ? -3.241 -6.362 -10.198 1.00 97.25 91 GLU A O 1
ATOM 724 N N . LYS A 1 92 ? -1.132 -6.687 -10.877 1.00 97.31 92 LYS A N 1
ATOM 725 C CA . LYS A 1 92 ? -1.213 -8.161 -10.838 1.00 97.31 92 LYS A CA 1
ATOM 726 C C . LYS A 1 92 ? -1.504 -8.706 -9.438 1.00 97.31 92 LYS A C 1
ATOM 728 O O . LYS A 1 92 ? -2.295 -9.637 -9.286 1.00 97.31 92 LYS A O 1
ATOM 733 N N . LYS A 1 93 ? -0.840 -8.166 -8.411 1.00 98.06 93 LYS A N 1
ATOM 734 C CA . LYS A 1 93 ? -1.038 -8.598 -7.018 1.00 98.06 93 LYS A CA 1
ATOM 735 C C . LYS A 1 93 ? -2.416 -8.196 -6.501 1.00 98.06 93 LYS A C 1
ATOM 737 O O . LYS A 1 93 ? -3.058 -8.996 -5.828 1.00 98.06 93 LYS A O 1
ATOM 742 N N . PHE A 1 94 ? -2.874 -6.996 -6.839 1.00 97.88 94 PHE A N 1
ATOM 743 C CA . PHE A 1 94 ? -4.165 -6.476 -6.415 1.00 97.88 94 PHE A CA 1
ATOM 744 C C . PHE A 1 94 ? -5.322 -7.216 -7.093 1.00 97.88 94 PHE A C 1
ATOM 746 O O . PHE A 1 94 ? -6.257 -7.616 -6.408 1.00 97.88 94 PHE A O 1
ATOM 753 N N . ALA A 1 95 ? -5.218 -7.519 -8.393 1.00 98.38 95 ALA A N 1
ATOM 754 C CA . ALA A 1 95 ? -6.190 -8.372 -9.084 1.00 98.38 95 ALA A CA 1
ATOM 755 C C . ALA A 1 95 ? -6.338 -9.740 -8.393 1.00 98.38 95 ALA A C 1
ATOM 757 O O . ALA A 1 95 ? -7.451 -10.192 -8.130 1.00 98.38 95 ALA A O 1
ATOM 758 N N . ARG A 1 96 ? -5.215 -10.364 -8.002 1.00 98.38 96 ARG A N 1
ATOM 759 C CA . ARG A 1 96 ? -5.226 -11.629 -7.249 1.00 98.38 96 ARG A CA 1
ATOM 760 C C . ARG A 1 96 ? -5.869 -11.484 -5.870 1.00 98.38 96 ARG A C 1
ATOM 762 O O . ARG A 1 96 ? -6.649 -12.347 -5.490 1.00 98.38 96 ARG A O 1
ATOM 769 N N . LEU A 1 97 ? -5.539 -10.420 -5.136 1.00 98.25 97 LEU A N 1
ATOM 770 C CA . LEU A 1 97 ? -6.111 -10.142 -3.815 1.00 98.25 97 LEU A CA 1
ATOM 771 C C . LEU A 1 97 ? -7.636 -9.982 -3.882 1.00 98.25 97 LEU A C 1
ATOM 773 O O . LEU A 1 97 ? -8.341 -10.485 -3.015 1.00 98.25 97 LEU A O 1
ATOM 777 N N . MET A 1 98 ? -8.130 -9.307 -4.920 1.00 98.19 98 MET A N 1
ATOM 778 C CA . MET A 1 98 ? -9.554 -9.038 -5.121 1.00 98.19 98 MET A CA 1
ATOM 779 C C . MET A 1 98 ? -10.310 -10.183 -5.812 1.00 98.19 98 MET A C 1
ATOM 781 O O . MET A 1 98 ? -11.533 -10.127 -5.906 1.00 98.19 98 MET A O 1
ATOM 785 N N . GLY A 1 99 ? -9.612 -11.202 -6.323 1.00 98.12 99 GLY A N 1
ATOM 786 C CA . GLY A 1 99 ? -10.225 -12.291 -7.089 1.00 98.12 99 GLY A CA 1
ATOM 787 C C . GLY A 1 99 ? -10.729 -11.872 -8.476 1.00 98.12 99 GLY A C 1
ATOM 788 O O . GLY A 1 99 ? -11.650 -12.490 -9.007 1.00 98.12 99 GLY A O 1
ATOM 789 N N . THR A 1 100 ? -10.152 -10.829 -9.077 1.00 98.25 100 THR A N 1
ATOM 790 C CA . THR A 1 100 ? -10.528 -10.341 -10.413 1.00 98.25 100 THR A CA 1
ATOM 791 C C . THR A 1 100 ? -9.529 -10.793 -11.479 1.00 98.25 100 THR A C 1
ATOM 793 O O . THR A 1 100 ? -8.374 -11.111 -11.195 1.00 98.25 100 THR A O 1
ATOM 796 N N . LYS A 1 101 ? -9.962 -10.808 -12.748 1.00 97.69 101 LYS A N 1
ATOM 797 C CA . LYS A 1 101 ? -9.079 -11.151 -13.879 1.00 97.69 101 LYS A CA 1
ATOM 798 C C . LYS A 1 101 ? -8.037 -10.064 -14.156 1.00 97.69 101 LYS A C 1
ATOM 800 O O . LYS A 1 101 ? -6.902 -10.376 -14.502 1.00 97.69 101 LYS A O 1
ATOM 805 N N . PHE A 1 102 ? -8.428 -8.799 -14.006 1.00 97.00 102 PHE A N 1
ATOM 806 C CA . PHE A 1 102 ? -7.609 -7.637 -14.343 1.00 97.00 102 PHE A CA 1
ATOM 807 C C . PHE A 1 102 ? -7.770 -6.526 -13.297 1.00 97.00 102 PHE A C 1
ATOM 809 O O . PHE A 1 102 ? -8.771 -6.467 -12.580 1.00 97.00 102 PHE A O 1
ATOM 816 N N . CYS A 1 103 ? -6.771 -5.648 -13.229 1.00 96.81 103 CYS A N 1
ATOM 817 C CA . CYS A 1 103 ? -6.753 -4.434 -12.419 1.00 96.81 103 CYS A CA 1
ATOM 818 C C . CYS A 1 103 ? -5.963 -3.364 -13.179 1.00 96.81 103 CYS A C 1
ATOM 820 O O . CYS A 1 103 ? -4.939 -3.677 -13.787 1.00 96.81 103 CYS A O 1
ATOM 822 N N . VAL A 1 104 ? -6.441 -2.121 -13.132 1.00 95.81 104 VAL A N 1
ATOM 823 C CA . VAL A 1 104 ? -5.740 -0.947 -13.657 1.00 95.81 104 VAL A CA 1
ATOM 824 C C . VAL A 1 104 ? -5.635 0.068 -12.528 1.00 95.81 104 VAL A C 1
ATOM 826 O O . VAL A 1 104 ? -6.646 0.430 -11.930 1.00 95.81 104 VAL A O 1
ATOM 829 N N . ALA A 1 105 ? -4.416 0.505 -12.220 1.00 95.75 105 ALA A N 1
ATOM 830 C CA . ALA A 1 105 ? -4.182 1.531 -11.214 1.00 95.75 105 ALA A CA 1
ATOM 831 C C . ALA A 1 105 ? -4.298 2.931 -11.838 1.00 95.75 105 ALA A C 1
ATOM 833 O O . ALA A 1 105 ? -3.688 3.214 -12.871 1.00 95.75 105 ALA A O 1
ATOM 834 N N . THR A 1 106 ? -5.051 3.814 -11.183 1.00 95.38 106 THR A N 1
ATOM 835 C CA . THR A 1 106 ? -5.224 5.229 -11.548 1.00 95.38 106 THR A CA 1
ATOM 836 C C . THR A 1 106 ? -4.660 6.138 -10.450 1.00 95.38 106 THR A C 1
ATOM 838 O O . THR A 1 106 ? -4.262 5.663 -9.384 1.00 95.38 106 THR A O 1
ATOM 841 N N . GLY A 1 107 ? -4.594 7.451 -10.693 1.00 93.75 107 GLY A N 1
ATOM 842 C CA . GLY A 1 107 ? -4.057 8.408 -9.719 1.00 93.75 107 GLY A CA 1
ATOM 843 C C . GLY A 1 107 ? -4.972 8.658 -8.517 1.00 93.75 107 GLY A C 1
ATOM 844 O O . GLY A 1 107 ? -4.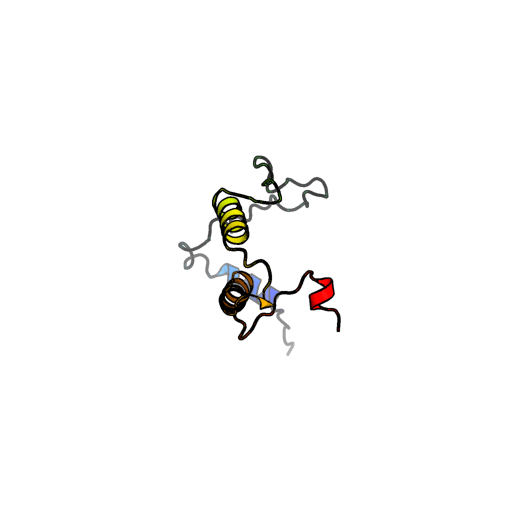503 9.109 -7.475 1.00 93.75 107 GLY A O 1
ATOM 845 N N . SER A 1 108 ? -6.272 8.371 -8.632 1.00 96.31 108 SER A N 1
ATOM 846 C CA . SER A 1 108 ? -7.237 8.528 -7.541 1.00 96.31 108 SER A CA 1
ATOM 847 C C . SER A 1 108 ? -8.507 7.704 -7.760 1.00 96.31 108 SER A C 1
ATOM 849 O O . SER A 1 108 ? -8.793 7.249 -8.869 1.00 96.31 108 SER A O 1
ATOM 851 N N . GLY A 1 109 ? -9.315 7.570 -6.703 1.00 96.62 109 GLY A N 1
ATOM 852 C CA . GLY A 1 109 ? -10.638 6.945 -6.793 1.00 96.62 109 GLY A CA 1
ATOM 853 C C . GLY A 1 109 ? -11.578 7.686 -7.748 1.00 96.62 109 GLY A C 1
ATOM 854 O O . GLY A 1 109 ? -12.265 7.048 -8.536 1.00 96.62 109 GLY A O 1
ATOM 855 N N . THR A 1 110 ? -11.545 9.022 -7.762 1.00 97.38 110 THR A N 1
ATOM 856 C CA . THR A 1 110 ? -12.328 9.814 -8.722 1.00 97.38 110 THR A CA 1
ATOM 857 C C . THR A 1 110 ? -11.917 9.502 -10.155 1.00 97.38 110 THR A C 1
ATOM 859 O O . THR A 1 110 ? -12.785 9.259 -10.978 1.00 97.38 110 THR A O 1
ATOM 862 N N . GLN A 1 111 ? -10.616 9.420 -10.454 1.00 96.00 111 GLN A N 1
ATOM 863 C CA . GLN A 1 111 ? -10.143 9.047 -11.794 1.00 96.00 111 GLN A CA 1
ATOM 864 C C . GLN A 1 111 ? -10.499 7.609 -12.180 1.00 96.00 111 GLN A C 1
ATOM 866 O O . GLN A 1 111 ? -10.654 7.329 -13.358 1.00 96.00 111 GLN A O 1
ATOM 871 N N . ALA A 1 112 ? -10.624 6.694 -11.214 1.00 96.38 112 ALA A N 1
ATOM 872 C CA . ALA A 1 112 ? -11.081 5.333 -11.496 1.00 96.38 112 ALA A CA 1
ATOM 873 C C . ALA A 1 112 ? -12.561 5.278 -11.918 1.00 96.38 112 ALA A C 1
ATOM 875 O O . ALA A 1 112 ? -12.959 4.341 -12.603 1.00 96.38 112 ALA A O 1
ATOM 876 N N . LEU A 1 113 ? -13.365 6.255 -11.486 1.00 97.00 113 LEU A N 1
ATOM 877 C CA . LEU A 1 113 ? -14.787 6.376 -11.825 1.00 97.00 113 LEU A CA 1
ATOM 878 C C . LEU A 1 113 ? -15.039 7.336 -12.993 1.00 97.00 113 LEU A C 1
ATOM 880 O O . LEU A 1 113 ? -16.094 7.275 -13.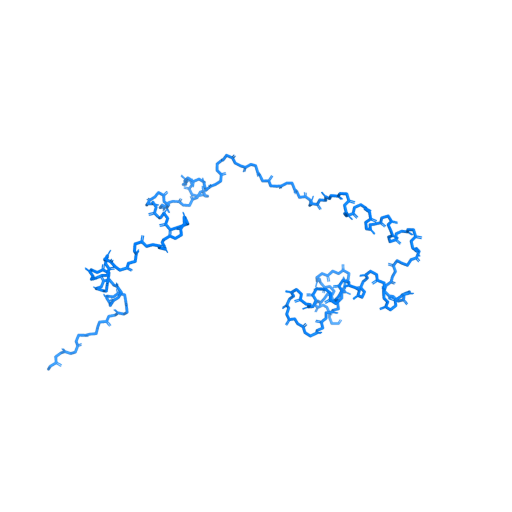620 1.00 97.00 113 LEU A O 1
ATOM 884 N N . HIS A 1 114 ? -14.096 8.239 -13.251 1.00 89.06 114 HIS A N 1
ATOM 885 C CA . HIS A 1 114 ? -14.182 9.217 -14.321 1.00 89.06 114 HIS A CA 1
ATOM 886 C C . HIS A 1 114 ? -14.068 8.526 -15.680 1.00 89.06 114 HIS A C 1
ATOM 888 O O . HIS A 1 114 ? -13.214 7.661 -15.873 1.00 89.06 114 HIS A O 1
ATOM 894 N N . THR A 1 115 ? -14.949 8.920 -16.599 1.00 52.22 115 THR A N 1
ATOM 895 C CA . THR A 1 115 ? -15.010 8.419 -17.980 1.00 52.22 115 THR A CA 1
ATOM 896 C C . THR A 1 115 ? -13.934 9.055 -18.849 1.00 52.22 115 THR A C 1
ATOM 898 O O . THR A 1 115 ? -13.671 10.265 -18.658 1.00 52.22 115 THR A O 1
#

Radius of gyration: 26.62 Å; Cα contacts (8 Å, |Δi|>4): 46; chains: 1; bounding box: 77×42×48 Å

Sequence (115 aa):
MDKKNLTRRQLLATASAGTLAAVSRSIPAYANISNKGRKLAILGGEPVRKNKPWPRWPYWDEKVIDSVVKTTKSRIWCRIQSRSGTVPTFEKKFARLMGTKFCVATGSGTQALHT

Foldseek 3Di:
DDDPPDDPVNVVVVVVVPCPPPPPPDDPPVNPPPVQPPADVVRVGDDPDDPDDDDDPPDDDVVNVVVVVVCVVVPPVDCVSDVPDPQVVCFVVVCVVVVHPTGHDDPDPVVVVPD

Mean predicted aligned error: 14.7 Å